Protein AF-A0A947Z9H4-F1 (afdb_monomer)

Solvent-accessible surface area (backbone atoms only — not comparable to full-atom values): 7043 Å² total; per-residue (Å²): 138,85,82,63,79,71,64,62,63,59,65,58,62,57,54,65,62,47,52,58,51,50,49,36,70,76,70,44,78,91,73,70,68,43,38,46,32,37,37,37,23,47,97,84,41,44,37,43,54,34,33,38,39,37,40,28,98,91,42,77,48,66,30,56,19,39,83,68,4,41,33,63,39,74,41,71,64,61,50,50,39,74,70,11,30,40,39,33,42,38,65,74,64,48,75,78,71,55,51,50,48,70,47,74,45,82,46,65,48,70,65,65,84,69,35,76,56,74,46,80,51,49,75,108

Foldseek 3Di:
DDDDPVVVVVVVVVVVVVVVVVCCVVPNDDQDKFKEKEFEDEPRAGFFQKKKWKDFPRDIWIFTAHNRRITMTIDSDCRCAAAWIKIKIDRPPDPPRAAWDIDIDTGGHHDDGHHYDYHHIYHD

Sequence (124 aa):
MRLLPWMKKIAIGCITAGSTLLIAACYGVYDESYRIRGTVRLNGDGVEGIQVCAESDGYTACAVTDYTGYFSMDTTNRSYYDNGFSICVEDVDGDLNGRIRNECLQIPAGEDDPLNVDFTVHEE

Mean predicted aligned error: 10.68 Å

Nearest PDB structures (foldseek):
  4v4d-assembly1_B  TM=7.808E-01  e=5.720E-05  Pelobacter acidigallici
  5irb-assembly2_B  TM=5.610E-01  e=3.473E-02  Marinomonas primoryensis
  7zv9-assembly5_J  TM=5.808E-01  e=1.467E+00  Homo sapiens
  7zv9-assembly8_P  TM=6.291E-01  e=4.308E+00  Homo sapiens
  3se4-assembly1_C  TM=4.702E-01  e=2.443E+00  Homo sapiens

pLDDT: mean 83.27, std 15.61, range [42.59, 98.12]

Secondary structure (DSSP, 8-state):
-PPPTTHHHHHHHHHHHHHHHHHHHHH------EEEEEEEEETTEE-TTEEEEEEETTEEEEEE--TTSEEEEEE--THHHHT-EEEEEEE-SGGGS--BPPEEEEEPTT--SSEE--EEE-B-

Structure (mmCIF, N/CA/C/O backbone):
data_AF-A0A947Z9H4-F1
#
_entry.id   AF-A0A947Z9H4-F1
#
loop_
_atom_site.group_PDB
_atom_site.id
_atom_site.type_symbol
_atom_site.label_atom_id
_atom_site.label_alt_id
_atom_site.label_comp_id
_atom_site.label_asym_id
_atom_site.label_entity_id
_atom_site.label_seq_id
_atom_site.pdbx_PDB_ins_code
_atom_site.Cartn_x
_atom_site.Cartn_y
_atom_site.Cartn_z
_atom_site.occupancy
_atom_site.B_iso_or_equiv
_atom_site.auth_seq_id
_atom_site.auth_comp_id
_atom_site.auth_asym_id
_atom_site.auth_atom_id
_atom_site.pdbx_PDB_model_num
ATOM 1 N N . MET A 1 1 ? 53.491 -30.364 -29.582 1.00 42.59 1 MET A N 1
ATOM 2 C CA . MET A 1 1 ? 52.184 -30.642 -30.221 1.00 42.59 1 MET A CA 1
ATOM 3 C C . MET A 1 1 ? 51.490 -29.321 -30.530 1.00 42.59 1 MET A C 1
ATOM 5 O O . MET A 1 1 ? 51.304 -28.527 -29.619 1.00 42.59 1 MET A O 1
ATOM 9 N N . ARG A 1 2 ? 51.177 -29.043 -31.803 1.00 45.22 2 ARG A N 1
ATOM 10 C CA . ARG A 1 2 ? 50.404 -27.861 -32.228 1.00 45.22 2 ARG A CA 1
ATOM 11 C C . ARG A 1 2 ? 48.926 -28.259 -32.302 1.00 45.22 2 ARG A C 1
ATOM 13 O O . ARG A 1 2 ? 48.585 -29.145 -33.075 1.00 45.22 2 ARG A O 1
ATOM 20 N N . LEU A 1 3 ? 48.079 -27.645 -31.478 1.00 51.97 3 LEU A N 1
ATOM 21 C CA . LEU A 1 3 ? 46.630 -27.885 -31.467 1.00 51.97 3 LEU A CA 1
ATOM 22 C C . LEU A 1 3 ? 45.968 -27.309 -32.730 1.00 51.97 3 LEU A C 1
ATOM 24 O O . LEU A 1 3 ? 46.280 -26.187 -33.139 1.00 51.97 3 LEU A O 1
ATOM 28 N N 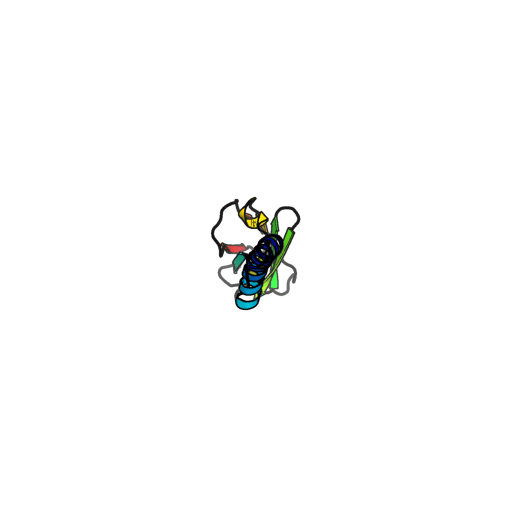. LEU A 1 4 ? 45.059 -28.084 -33.334 1.00 61.69 4 LEU A N 1
ATOM 29 C CA . LEU A 1 4 ? 44.339 -27.720 -34.556 1.00 61.69 4 LEU A CA 1
ATOM 30 C C . LEU A 1 4 ? 43.418 -26.497 -34.345 1.00 61.69 4 LEU A C 1
ATOM 32 O O . LEU A 1 4 ? 42.752 -26.390 -33.312 1.00 61.69 4 LEU A O 1
ATOM 36 N N . PRO A 1 5 ? 43.320 -25.589 -35.337 1.00 57.91 5 PRO A N 1
ATOM 37 C CA . PRO A 1 5 ? 42.651 -24.286 -35.217 1.00 57.91 5 PRO A CA 1
ATOM 38 C C . PRO A 1 5 ? 41.135 -24.357 -34.969 1.00 57.91 5 PRO A C 1
ATOM 40 O O . PRO A 1 5 ? 40.563 -23.399 -34.453 1.00 57.91 5 PRO A O 1
ATOM 43 N N . TRP A 1 6 ? 40.491 -25.489 -35.267 1.00 52.78 6 TRP A N 1
ATOM 44 C CA . TRP A 1 6 ? 39.093 -25.769 -34.912 1.00 52.78 6 TRP A CA 1
ATOM 45 C C . TRP A 1 6 ? 38.885 -25.733 -33.395 1.00 52.78 6 TRP A C 1
ATOM 47 O O . TRP A 1 6 ? 37.937 -25.113 -32.915 1.00 52.78 6 TRP A O 1
ATOM 57 N N . MET A 1 7 ? 39.769 -26.370 -32.621 1.00 52.28 7 MET A N 1
ATOM 58 C CA . MET A 1 7 ? 39.567 -26.577 -31.180 1.00 52.28 7 MET A CA 1
ATOM 59 C C . MET A 1 7 ? 39.611 -25.270 -30.373 1.00 52.28 7 MET A C 1
ATOM 61 O O . MET A 1 7 ? 39.057 -25.206 -29.280 1.00 52.28 7 MET A O 1
ATOM 65 N N . LYS A 1 8 ? 40.201 -24.199 -30.926 1.00 50.84 8 LYS A N 1
ATOM 66 C CA . LYS A 1 8 ? 40.225 -22.870 -30.292 1.00 50.84 8 LYS A CA 1
ATOM 67 C C . LYS A 1 8 ? 38.854 -22.189 -30.256 1.00 50.84 8 LYS A C 1
ATOM 69 O O . LYS A 1 8 ? 38.611 -21.387 -29.363 1.00 50.84 8 LYS A O 1
ATOM 74 N N . LYS A 1 9 ? 37.960 -22.493 -31.205 1.00 51.25 9 LYS A N 1
ATOM 75 C CA . LYS A 1 9 ? 36.656 -21.816 -31.311 1.00 51.25 9 LYS A CA 1
ATOM 76 C C . LYS A 1 9 ? 35.632 -22.323 -30.292 1.00 51.25 9 LYS A C 1
ATOM 78 O O . LYS A 1 9 ? 34.761 -21.566 -29.890 1.00 51.25 9 LYS A O 1
ATOM 83 N N . ILE A 1 10 ? 35.763 -23.571 -29.843 1.00 52.88 10 ILE A N 1
ATOM 84 C CA . ILE A 1 10 ? 34.830 -24.186 -28.884 1.00 52.88 10 ILE A CA 1
ATOM 85 C C . ILE A 1 10 ? 35.133 -23.724 -27.452 1.00 52.88 10 ILE A C 1
ATOM 87 O O . ILE A 1 10 ? 34.220 -23.432 -26.689 1.00 52.88 10 ILE A O 1
ATOM 91 N N . ALA A 1 11 ? 36.414 -23.566 -27.109 1.00 50.31 11 ALA A N 1
ATOM 92 C CA . ALA A 1 11 ? 36.833 -23.175 -25.762 1.00 50.31 11 ALA A CA 1
ATOM 93 C C . ALA A 1 11 ? 36.368 -21.764 -25.345 1.00 50.31 11 ALA A C 1
ATOM 95 O O . ALA A 1 11 ? 36.220 -21.502 -24.157 1.00 50.31 11 ALA A O 1
ATOM 96 N N . ILE A 1 12 ? 36.115 -20.863 -26.299 1.00 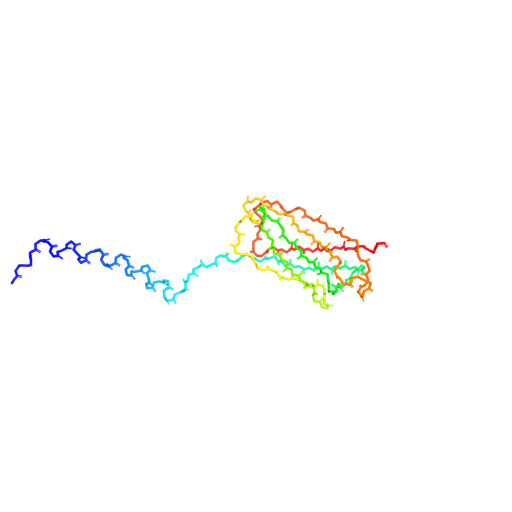53.19 12 ILE A N 1
ATOM 97 C CA . ILE A 1 12 ? 35.700 -19.479 -26.011 1.00 53.19 12 ILE A CA 1
ATOM 98 C C . ILE A 1 12 ? 34.186 -19.384 -25.745 1.00 53.19 12 ILE A C 1
ATOM 100 O O . ILE A 1 12 ? 33.767 -18.575 -24.924 1.00 53.19 12 ILE A O 1
ATOM 104 N N . GLY A 1 13 ? 33.363 -20.234 -26.372 1.00 50.31 13 GLY A N 1
ATOM 105 C CA . GLY A 1 13 ? 31.901 -20.190 -26.218 1.00 50.31 13 GLY A CA 1
ATOM 106 C C . GLY A 1 13 ? 31.387 -20.677 -24.857 1.00 50.31 13 GLY A C 1
ATOM 107 O O . GLY A 1 13 ? 30.355 -20.211 -2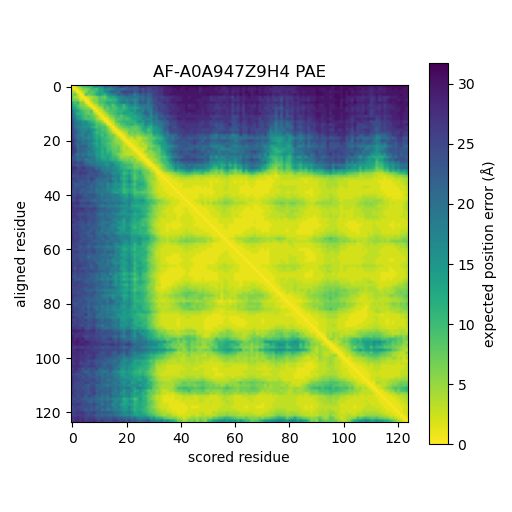4.388 1.00 50.31 13 GLY A O 1
ATOM 108 N N . CYS A 1 14 ? 32.112 -21.580 -24.191 1.00 50.41 14 CYS A N 1
ATOM 109 C CA . CYS A 1 14 ? 31.711 -22.105 -22.880 1.00 50.41 14 CYS A CA 1
ATOM 110 C C . CYS A 1 14 ? 31.999 -21.143 -21.718 1.00 50.41 14 CYS A C 1
ATOM 112 O O . CYS A 1 14 ? 31.347 -21.231 -20.680 1.00 50.41 14 CYS A O 1
ATOM 114 N N . ILE A 1 15 ? 32.956 -20.223 -21.874 1.00 55.66 15 ILE A N 1
ATOM 115 C CA . ILE A 1 15 ? 33.357 -19.318 -20.788 1.00 55.66 15 ILE A CA 1
ATOM 116 C C . ILE A 1 15 ? 32.297 -18.230 -20.578 1.00 55.66 15 ILE A C 1
ATOM 118 O O . ILE A 1 15 ? 31.958 -17.929 -19.440 1.00 55.66 15 ILE A O 1
ATOM 122 N N . THR A 1 16 ? 31.698 -17.697 -21.646 1.00 56.94 16 THR A N 1
ATOM 123 C CA . THR A 1 16 ? 30.701 -16.619 -21.533 1.00 56.94 16 THR A CA 1
ATOM 124 C C . THR A 1 16 ? 29.363 -17.084 -20.954 1.00 56.94 16 THR A C 1
ATOM 126 O O . THR A 1 16 ? 28.787 -16.367 -20.142 1.00 56.94 16 THR A O 1
ATOM 129 N N . ALA A 1 17 ? 28.890 -18.288 -21.293 1.00 56.47 17 ALA A N 1
ATOM 130 C CA . ALA A 1 17 ? 27.663 -18.847 -20.709 1.00 56.47 17 ALA A CA 1
ATOM 131 C C . ALA A 1 17 ? 27.854 -19.335 -19.258 1.00 56.47 17 ALA A C 1
ATOM 133 O O . ALA A 1 17 ? 26.921 -19.292 -18.459 1.00 56.47 17 ALA A O 1
ATOM 134 N N . GLY A 1 18 ? 29.062 -19.786 -18.896 1.00 58.03 18 GLY A N 1
ATOM 135 C CA . GLY A 1 18 ? 29.370 -20.228 -17.533 1.00 58.03 18 GLY A CA 1
ATOM 136 C C . GLY A 1 18 ? 29.442 -19.077 -16.525 1.00 58.03 18 GLY A C 1
ATOM 137 O O . GLY A 1 18 ? 29.027 -19.240 -15.380 1.00 58.03 18 GLY A O 1
ATOM 138 N N . SER A 1 19 ? 29.928 -17.902 -16.940 1.00 60.81 19 SER A N 1
ATOM 139 C CA . SER A 1 19 ? 30.083 -16.749 -16.045 1.00 60.81 19 SER A CA 1
ATOM 140 C C . SER A 1 19 ? 28.753 -16.167 -15.563 1.00 60.81 19 SER A C 1
ATOM 142 O O . SER A 1 19 ? 28.630 -15.856 -14.382 1.00 60.81 19 SER A O 1
ATOM 144 N N . THR A 1 20 ? 27.740 -16.054 -16.425 1.00 63.22 20 THR A N 1
ATOM 145 C CA . THR A 1 20 ? 26.418 -15.543 -16.013 1.00 63.22 20 THR A CA 1
ATOM 146 C C . THR A 1 20 ? 25.702 -16.518 -15.079 1.00 63.22 20 THR A C 1
ATOM 148 O O . THR A 1 20 ? 25.049 -16.098 -14.128 1.00 63.22 20 THR A O 1
ATOM 151 N N . LEU A 1 21 ? 25.879 -17.823 -15.306 1.00 60.16 21 LEU A N 1
ATOM 152 C CA . LEU A 1 21 ? 25.268 -18.879 -14.499 1.00 60.16 21 LEU A CA 1
ATOM 153 C C . LEU A 1 21 ? 25.926 -18.994 -13.115 1.00 60.16 21 LEU A C 1
ATOM 155 O O . LEU A 1 21 ? 25.230 -19.194 -12.127 1.00 60.16 21 LEU A O 1
ATOM 159 N N . LEU A 1 22 ? 27.246 -18.791 -13.021 1.00 63.88 22 LEU A N 1
ATOM 160 C CA . LEU A 1 22 ? 27.962 -18.723 -11.741 1.00 63.88 22 LEU A CA 1
ATOM 161 C C . LEU A 1 22 ? 27.554 -17.503 -10.908 1.00 63.88 22 LEU A C 1
ATOM 163 O O . LEU A 1 22 ? 27.371 -17.639 -9.703 1.00 63.88 22 LEU A O 1
ATOM 167 N N . ILE A 1 23 ? 27.365 -16.332 -11.526 1.00 66.25 23 ILE A N 1
ATOM 168 C CA . ILE A 1 23 ? 26.891 -15.142 -10.802 1.00 66.25 23 ILE A CA 1
ATOM 169 C C . ILE A 1 23 ? 25.464 -15.372 -10.285 1.00 66.25 23 ILE A C 1
ATOM 171 O O . ILE A 1 23 ? 25.219 -15.161 -9.102 1.00 66.25 23 ILE A O 1
ATOM 175 N N . ALA A 1 24 ? 24.555 -15.896 -11.114 1.00 69.44 24 ALA A N 1
ATOM 176 C CA . ALA A 1 24 ? 23.191 -16.216 -10.682 1.00 69.44 24 ALA A CA 1
ATOM 177 C C . ALA A 1 24 ? 23.147 -17.314 -9.600 1.00 69.44 24 ALA A C 1
ATOM 179 O O . ALA A 1 24 ? 22.324 -17.254 -8.693 1.00 69.44 24 ALA A O 1
ATOM 180 N N . ALA A 1 25 ? 24.044 -18.304 -9.647 1.00 67.56 25 ALA A N 1
ATOM 181 C CA . ALA A 1 25 ? 24.123 -19.352 -8.627 1.00 67.56 25 ALA A CA 1
ATOM 182 C C . ALA A 1 25 ? 24.723 -18.856 -7.299 1.00 67.56 25 ALA A C 1
ATOM 184 O O . ALA A 1 25 ? 24.330 -19.331 -6.237 1.00 67.56 25 ALA A O 1
ATOM 185 N N . CYS A 1 26 ? 25.671 -17.916 -7.346 1.00 74.75 26 CYS A N 1
ATOM 186 C CA . CYS A 1 26 ? 26.295 -17.348 -6.150 1.00 74.75 26 CYS A CA 1
ATOM 187 C C . CYS A 1 26 ? 25.455 -16.245 -5.491 1.00 74.75 26 CYS A C 1
ATOM 189 O O . CYS A 1 26 ? 25.541 -16.087 -4.276 1.00 74.75 26 CYS A O 1
ATOM 191 N N . TYR A 1 27 ? 24.679 -15.487 -6.270 1.00 73.38 27 TYR A N 1
ATOM 192 C CA . TYR A 1 27 ? 23.987 -14.280 -5.797 1.00 73.38 27 TYR A CA 1
ATOM 193 C C . TYR A 1 27 ? 22.462 -14.315 -5.967 1.00 73.38 27 TYR A C 1
ATOM 195 O O . TYR A 1 27 ? 21.784 -13.419 -5.475 1.00 73.38 27 TYR A O 1
ATOM 203 N N . GLY A 1 28 ? 21.916 -15.350 -6.607 1.00 69.12 28 GLY A N 1
ATOM 204 C CA . GLY A 1 28 ? 20.498 -15.431 -6.950 1.00 69.12 28 GLY A CA 1
ATOM 205 C C . GLY A 1 28 ? 20.148 -14.647 -8.217 1.00 69.12 28 GLY A C 1
ATOM 206 O O . GLY A 1 28 ? 20.965 -13.916 -8.782 1.00 69.12 28 GLY A O 1
ATOM 207 N N . VAL A 1 29 ? 18.913 -14.826 -8.685 1.00 68.88 29 VAL A N 1
ATOM 208 C CA . VAL A 1 29 ? 18.313 -13.927 -9.677 1.00 68.88 29 VAL A CA 1
ATOM 209 C C . VAL A 1 29 ? 17.958 -12.637 -8.941 1.00 68.88 29 VAL A C 1
ATOM 211 O O . VAL A 1 29 ? 17.324 -12.697 -7.890 1.00 68.88 29 VAL A O 1
ATOM 214 N N . TYR A 1 30 ? 18.401 -11.491 -9.458 1.00 62.19 30 TYR A N 1
ATOM 215 C CA . TYR A 1 30 ? 17.971 -10.195 -8.943 1.00 62.19 30 TYR A CA 1
ATOM 216 C C . TYR A 1 30 ? 16.490 -10.027 -9.289 1.00 62.19 30 TYR A C 1
ATOM 218 O O . TYR A 1 30 ? 16.159 -9.866 -10.463 1.00 62.19 30 TYR A O 1
ATOM 226 N N . ASP A 1 31 ? 15.624 -10.140 -8.286 1.00 65.44 31 ASP A N 1
ATOM 227 C CA 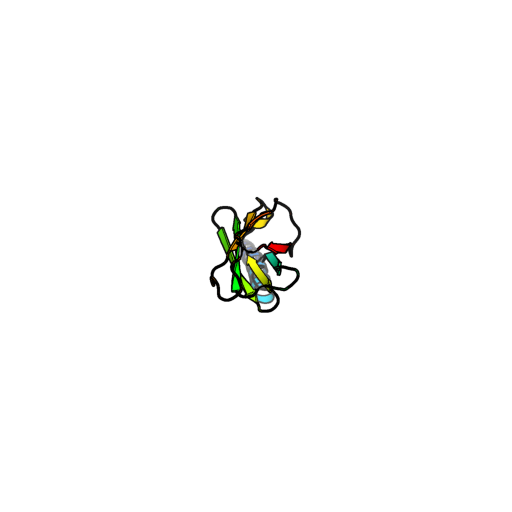. ASP A 1 31 ? 14.208 -9.811 -8.408 1.00 65.44 31 ASP A CA 1
ATOM 228 C C . ASP A 1 31 ? 14.024 -8.417 -7.805 1.00 65.44 31 ASP A C 1
ATOM 230 O O . ASP A 1 31 ? 14.305 -8.197 -6.623 1.00 65.44 31 ASP A O 1
ATOM 234 N N . GLU A 1 32 ? 13.674 -7.446 -8.643 1.00 72.19 32 GLU A N 1
ATOM 235 C CA . GLU A 1 32 ? 13.442 -6.070 -8.211 1.00 72.19 32 GLU A CA 1
ATOM 236 C C . GLU A 1 32 ? 12.059 -6.034 -7.550 1.00 72.19 32 GLU A C 1
ATOM 238 O O . GLU A 1 32 ? 11.029 -5.991 -8.217 1.00 72.19 32 GLU A O 1
ATOM 243 N N . SER A 1 33 ? 12.036 -6.159 -6.223 1.00 82.50 33 SER A N 1
ATOM 244 C CA . SER A 1 33 ? 10.814 -6.036 -5.430 1.00 82.50 33 SER A CA 1
ATOM 245 C C . SER A 1 33 ? 10.651 -4.600 -4.960 1.00 82.50 33 SER A C 1
ATOM 247 O O . SER A 1 33 ? 11.529 -4.084 -4.267 1.00 82.50 33 SER A O 1
ATOM 249 N N . TYR A 1 34 ? 9.508 -4.012 -5.258 1.00 85.75 34 TYR A N 1
ATOM 250 C CA . TYR A 1 34 ? 9.116 -2.700 -4.791 1.00 85.75 34 TYR A CA 1
ATOM 251 C C . TYR A 1 34 ? 8.196 -2.804 -3.587 1.00 85.75 34 TYR A C 1
ATOM 253 O O . TYR A 1 34 ? 7.325 -3.678 -3.545 1.00 85.75 34 TYR A O 1
ATOM 261 N N . ARG A 1 35 ? 8.353 -1.894 -2.627 1.00 92.06 35 ARG A N 1
ATOM 262 C CA . ARG A 1 35 ? 7.596 -1.931 -1.378 1.00 92.06 35 ARG A CA 1
ATOM 263 C C . ARG A 1 35 ? 6.721 -0.701 -1.219 1.00 92.06 35 ARG A C 1
ATOM 265 O O . ARG A 1 35 ? 7.212 0.423 -1.164 1.00 92.06 35 ARG A O 1
ATOM 272 N N . ILE A 1 36 ? 5.429 -0.947 -1.027 1.00 94.69 36 ILE A N 1
ATOM 273 C CA . ILE A 1 36 ? 4.445 0.065 -0.644 1.00 94.69 36 ILE A CA 1
ATOM 274 C C . ILE A 1 36 ? 4.032 -0.218 0.796 1.00 94.69 36 ILE A C 1
ATOM 276 O O . ILE A 1 36 ? 3.657 -1.342 1.138 1.00 94.69 36 ILE A O 1
ATOM 280 N N . ARG A 1 37 ? 4.106 0.789 1.660 1.00 97.00 37 ARG A N 1
ATOM 281 C CA . ARG A 1 37 ? 3.730 0.660 3.072 1.00 97.00 37 ARG A CA 1
ATOM 282 C C . ARG A 1 37 ? 3.129 1.944 3.610 1.00 97.00 37 ARG A C 1
ATOM 284 O O . ARG A 1 37 ? 3.271 2.999 3.003 1.00 97.00 37 ARG A O 1
ATOM 291 N N . GLY A 1 38 ? 2.538 1.868 4.789 1.00 97.38 38 GLY A N 1
ATOM 292 C CA . GLY A 1 38 ? 2.081 3.048 5.505 1.00 97.38 38 GLY A CA 1
ATOM 293 C C . GLY A 1 38 ? 1.072 2.698 6.573 1.00 97.38 38 GLY A C 1
ATOM 294 O O . GLY A 1 38 ? 1.069 1.578 7.088 1.00 97.38 38 GLY A O 1
ATOM 295 N N . THR A 1 39 ? 0.249 3.674 6.936 1.00 97.62 39 THR A N 1
ATOM 296 C CA . THR A 1 39 ? -0.725 3.536 8.017 1.00 97.62 39 THR A CA 1
ATOM 297 C C . THR A 1 39 ? -2.104 4.042 7.623 1.00 97.62 39 THR A C 1
ATOM 299 O O . THR A 1 39 ? -2.227 5.052 6.935 1.00 97.62 39 THR A O 1
ATOM 302 N N . VAL A 1 40 ? -3.146 3.363 8.096 1.00 96.50 40 VAL A N 1
ATOM 303 C CA . VAL A 1 40 ? -4.539 3.818 8.019 1.00 96.50 40 VAL A CA 1
ATOM 304 C C . VAL A 1 40 ? -4.972 4.271 9.405 1.00 96.50 40 VAL A C 1
ATOM 306 O O . VAL A 1 40 ? -4.864 3.509 10.369 1.00 96.50 40 VAL A O 1
ATOM 309 N N . ARG A 1 41 ? -5.438 5.519 9.514 1.00 95.25 41 ARG A N 1
ATOM 310 C CA . ARG A 1 41 ? -5.876 6.105 10.784 1.00 95.25 41 ARG A CA 1
ATOM 311 C C . ARG A 1 41 ? -7.300 6.630 10.733 1.00 95.25 41 ARG A C 1
ATOM 313 O O . ARG A 1 41 ? -7.654 7.337 9.795 1.00 95.25 41 ARG A O 1
ATOM 320 N N . LEU A 1 42 ? -8.054 6.392 11.800 1.00 92.38 42 LEU A N 1
ATOM 321 C CA . LEU A 1 42 ? -9.343 7.013 12.083 1.00 92.38 42 LEU A CA 1
ATOM 322 C C . LEU A 1 42 ? -9.209 7.831 13.368 1.00 92.38 42 LEU A C 1
ATOM 324 O O . LEU A 1 42 ? -8.776 7.317 14.393 1.00 92.38 42 LEU A O 1
ATOM 328 N N . ASN A 1 43 ? -9.538 9.124 13.321 1.00 91.31 43 ASN A N 1
ATOM 329 C CA . ASN A 1 43 ? -9.438 10.032 14.477 1.00 91.31 43 ASN A CA 1
ATOM 330 C C . ASN A 1 43 ? -8.051 10.070 15.166 1.00 91.31 43 ASN A C 1
ATOM 332 O O . ASN A 1 43 ? -7.933 10.491 16.313 1.00 91.31 43 ASN A O 1
ATOM 336 N N . GLY A 1 44 ? -6.989 9.686 14.44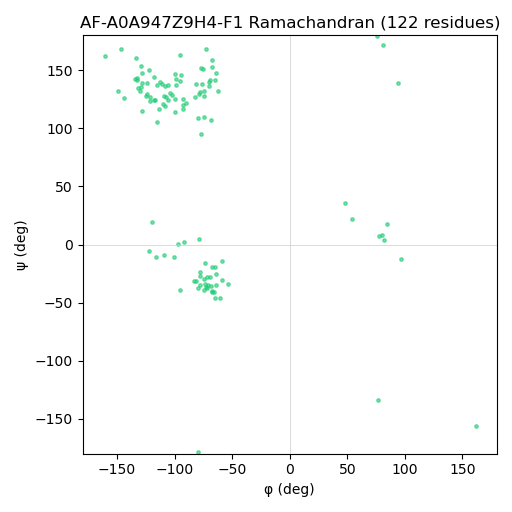8 1.00 91.56 44 GLY A N 1
ATOM 337 C CA . GLY A 1 44 ? -5.614 9.628 14.957 1.00 91.56 44 GLY A CA 1
ATOM 338 C C . GLY A 1 44 ? -5.168 8.246 15.445 1.00 91.56 44 GLY A C 1
ATOM 339 O O . GLY A 1 44 ? -3.962 8.038 15.590 1.00 91.56 44 GLY A O 1
ATOM 340 N N . ASP A 1 45 ? -6.093 7.302 15.608 1.00 93.00 45 ASP A N 1
ATOM 341 C CA . ASP A 1 45 ? -5.816 5.923 16.008 1.00 93.00 45 ASP A CA 1
ATOM 342 C C . ASP A 1 45 ? -5.678 5.010 14.784 1.00 93.00 45 ASP A C 1
ATOM 344 O O . ASP A 1 45 ? -6.318 5.229 13.757 1.00 93.00 45 ASP A O 1
ATOM 348 N N . GLY A 1 46 ? -4.808 4.002 14.871 1.00 93.69 46 GLY A N 1
ATOM 349 C CA . GLY A 1 46 ? -4.644 3.002 13.815 1.00 93.69 46 GLY A CA 1
ATOM 350 C C . GLY A 1 46 ? -5.850 2.071 13.723 1.00 93.69 46 GLY A C 1
ATOM 351 O O . GLY A 1 46 ? -6.385 1.670 14.754 1.00 93.69 46 GLY A O 1
ATOM 352 N N . VAL A 1 47 ? -6.259 1.723 12.502 1.00 93.31 47 VAL A N 1
ATOM 353 C CA . VAL A 1 47 ? -7.433 0.867 12.261 1.00 93.31 47 VAL A CA 1
ATOM 354 C C . VAL A 1 47 ? -6.991 -0.511 11.781 1.00 93.31 47 VAL A C 1
ATOM 356 O O . VAL A 1 47 ? -6.348 -0.618 10.739 1.00 93.31 47 VAL A O 1
ATOM 359 N N . GLU A 1 48 ? -7.325 -1.556 12.534 1.00 94.38 48 GLU A N 1
ATOM 360 C CA . GLU A 1 48 ? -7.076 -2.956 12.165 1.00 94.38 48 GLU A CA 1
ATOM 361 C C . GLU A 1 48 ? -8.087 -3.446 11.124 1.00 94.38 48 GLU A C 1
ATOM 363 O O . GLU A 1 48 ? -9.220 -2.978 11.105 1.00 94.38 48 GLU A O 1
ATOM 368 N N . GLY A 1 49 ? -7.691 -4.408 10.286 1.00 94.19 49 GLY A N 1
ATOM 369 C CA . GLY A 1 49 ? -8.632 -5.148 9.436 1.00 94.19 49 GLY A CA 1
ATOM 370 C C . GLY A 1 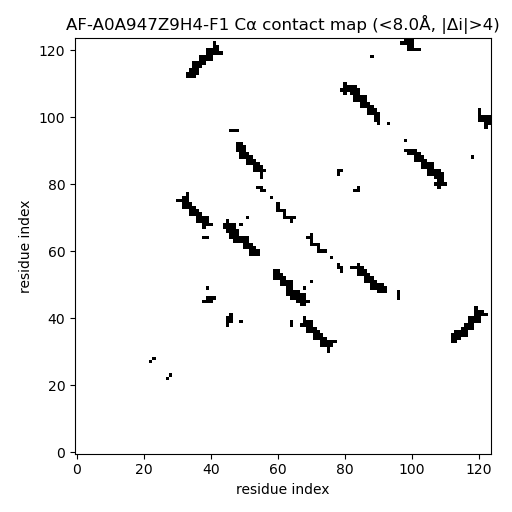49 ? -9.040 -4.448 8.137 1.00 94.19 49 GLY A C 1
ATOM 371 O O . GLY A 1 49 ? -9.794 -5.012 7.345 1.00 94.19 49 GLY A O 1
ATOM 372 N N . ILE A 1 50 ? -8.465 -3.281 7.846 1.00 95.25 50 ILE A N 1
ATOM 373 C CA . ILE A 1 50 ? -8.712 -2.541 6.608 1.00 95.25 50 ILE A CA 1
ATOM 374 C C . ILE A 1 50 ? -7.905 -3.147 5.466 1.00 95.25 50 ILE A C 1
ATOM 376 O O . ILE A 1 50 ? -6.687 -3.323 5.575 1.00 95.25 50 ILE A O 1
ATOM 380 N N . GLN A 1 51 ? -8.568 -3.437 4.346 1.00 96.56 51 GLN A N 1
ATOM 381 C CA . GLN A 1 51 ? -7.896 -3.882 3.134 1.00 96.56 51 GLN A CA 1
ATOM 382 C C . GLN A 1 51 ? -7.358 -2.675 2.372 1.00 96.56 51 GLN A C 1
ATOM 384 O O . GLN A 1 51 ? -8.088 -1.745 2.048 1.00 96.56 51 GLN A O 1
ATOM 389 N N . VAL A 1 52 ? -6.069 -2.712 2.055 1.00 97.44 52 VAL A N 1
ATOM 390 C CA . VAL A 1 52 ? -5.399 -1.720 1.221 1.00 97.44 52 VAL A CA 1
ATOM 391 C C . VAL A 1 52 ? -4.970 -2.405 -0.062 1.00 97.44 52 VAL A C 1
ATOM 393 O O . VAL A 1 52 ? -4.140 -3.312 -0.012 1.00 97.44 52 VAL A O 1
ATOM 396 N N . CYS A 1 53 ? -5.514 -1.986 -1.200 1.00 97.06 53 CYS A N 1
ATOM 397 C CA . CYS A 1 53 ? -5.210 -2.563 -2.507 1.00 97.06 53 CYS A CA 1
ATOM 398 C C . CYS A 1 53 ? -4.648 -1.505 -3.454 1.00 97.06 53 CYS A C 1
ATOM 400 O O . CYS A 1 53 ? -5.257 -0.458 -3.664 1.00 97.06 53 CYS A O 1
ATOM 402 N N . ALA A 1 54 ? -3.493 -1.797 -4.043 1.00 96.31 54 ALA A N 1
ATOM 403 C CA . ALA A 1 54 ? -2.865 -1.005 -5.084 1.00 96.31 54 ALA A CA 1
ATOM 404 C C . ALA A 1 54 ? -3.085 -1.667 -6.453 1.00 96.31 54 ALA A C 1
ATOM 406 O O . ALA A 1 54 ? -2.770 -2.847 -6.630 1.00 96.31 54 ALA A O 1
ATOM 407 N N . GLU A 1 55 ? -3.567 -0.907 -7.433 1.00 95.88 55 GLU A N 1
ATOM 408 C CA . GLU A 1 55 ? -3.884 -1.372 -8.785 1.00 95.88 55 GLU A CA 1
ATOM 409 C C . GLU A 1 55 ? -3.154 -0.553 -9.859 1.00 95.88 55 GLU A C 1
ATOM 411 O O . GLU A 1 55 ? -3.233 0.677 -9.889 1.00 95.88 55 GLU A O 1
ATOM 416 N N . SER A 1 56 ? -2.455 -1.247 -10.760 1.00 94.69 56 SER A N 1
ATOM 417 C CA . SER A 1 56 ? -1.763 -0.664 -11.916 1.00 94.69 56 SER A CA 1
ATOM 418 C C . SER A 1 56 ? -1.853 -1.620 -13.101 1.00 94.69 56 SER A C 1
ATOM 420 O O . SER A 1 56 ? -1.505 -2.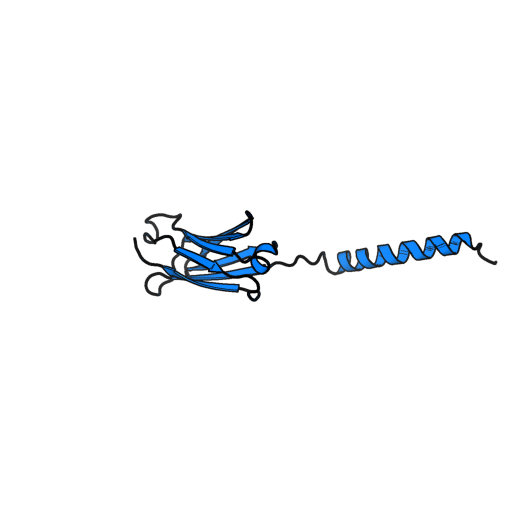787 -12.960 1.00 94.69 56 SER A O 1
ATOM 422 N N . ASP A 1 57 ? -2.330 -1.159 -14.260 1.00 91.19 57 ASP A N 1
ATOM 423 C CA . ASP A 1 57 ? -2.409 -1.938 -15.511 1.00 91.19 57 ASP A CA 1
ATOM 424 C C . ASP A 1 57 ? -3.017 -3.355 -15.383 1.00 91.19 57 ASP A C 1
ATOM 426 O O . ASP A 1 57 ? -2.591 -4.295 -16.057 1.00 91.19 57 ASP A O 1
ATOM 430 N N . GLY A 1 58 ? -4.017 -3.530 -14.513 1.00 88.94 58 GLY A N 1
ATOM 431 C CA . GLY A 1 58 ? -4.665 -4.826 -14.265 1.00 88.94 58 GLY A CA 1
ATOM 432 C C . GLY A 1 58 ? -3.893 -5.766 -13.331 1.00 88.94 58 GLY A C 1
ATOM 433 O O . GLY A 1 58 ? -4.279 -6.925 -13.173 1.00 88.94 58 GLY A O 1
ATOM 434 N N . TYR A 1 59 ? -2.819 -5.285 -12.708 1.00 91.94 59 TYR A N 1
ATOM 435 C CA . TYR A 1 59 ? -2.157 -5.939 -11.587 1.00 91.94 59 TYR A CA 1
ATOM 436 C C . TYR A 1 59 ? -2.679 -5.370 -10.277 1.00 91.94 59 TYR A C 1
ATOM 438 O O . TYR A 1 59 ? -2.868 -4.162 -10.155 1.00 91.94 59 TYR A O 1
ATOM 446 N N . THR A 1 60 ? -2.864 -6.247 -9.294 1.00 94.38 60 THR A N 1
ATOM 447 C CA . THR A 1 60 ? -3.357 -5.882 -7.968 1.00 94.38 60 THR A CA 1
ATOM 448 C C . THR A 1 60 ? -2.443 -6.469 -6.902 1.00 94.38 60 THR A C 1
ATOM 450 O O . THR A 1 60 ? -2.125 -7.659 -6.933 1.00 94.38 60 THR A O 1
ATOM 453 N N . ALA A 1 61 ? -2.058 -5.640 -5.938 1.00 94.56 61 ALA A N 1
ATOM 454 C CA . ALA A 1 61 ? -1.369 -6.043 -4.722 1.00 94.56 61 ALA A CA 1
ATOM 455 C C . ALA A 1 61 ? -2.190 -5.543 -3.535 1.00 94.56 61 ALA A C 1
ATOM 457 O O . ALA A 1 61 ? -2.556 -4.372 -3.506 1.00 94.56 61 ALA A O 1
ATOM 458 N N . CYS A 1 62 ? -2.494 -6.416 -2.577 1.00 96.19 62 CYS A N 1
ATOM 459 C CA . CYS A 1 62 ? -3.296 -6.056 -1.413 1.00 96.19 62 CYS A CA 1
ATOM 460 C C . CYS A 1 62 ? -2.603 -6.462 -0.113 1.00 96.19 62 CYS A C 1
ATOM 462 O O . CYS A 1 62 ? -1.929 -7.492 -0.052 1.00 96.19 62 CYS A O 1
ATOM 464 N N . ALA A 1 63 ? -2.829 -5.681 0.935 1.00 97.38 63 ALA A N 1
ATOM 465 C CA . ALA A 1 63 ? -2.479 -5.999 2.313 1.00 97.38 63 ALA A CA 1
ATOM 466 C C . ALA A 1 63 ? -3.664 -5.681 3.231 1.00 97.38 63 ALA A C 1
ATOM 468 O O . ALA A 1 63 ? -4.557 -4.927 2.856 1.00 97.38 63 ALA A O 1
ATOM 469 N N . VAL A 1 64 ? -3.667 -6.261 4.427 1.00 96.31 64 VAL A N 1
ATOM 470 C CA . VAL A 1 64 ? -4.618 -5.916 5.491 1.00 96.31 64 VAL A CA 1
ATOM 471 C C . VAL A 1 64 ? -3.840 -5.246 6.613 1.00 96.31 64 VAL A C 1
ATOM 473 O O . VAL A 1 64 ? -2.713 -5.659 6.900 1.00 96.31 64 VAL A O 1
ATOM 476 N N . THR A 1 65 ? -4.409 -4.203 7.208 1.00 97.06 65 THR A N 1
ATOM 477 C CA . THR A 1 65 ? -3.774 -3.484 8.310 1.00 97.06 65 THR A CA 1
ATOM 478 C C . THR A 1 65 ? -3.714 -4.322 9.585 1.00 97.06 65 THR A C 1
ATOM 480 O O . THR A 1 65 ? -4.646 -5.056 9.917 1.00 97.06 65 THR A O 1
ATOM 483 N N . ASP A 1 66 ? -2.605 -4.204 10.315 1.00 96.44 66 ASP A N 1
ATOM 484 C CA . ASP A 1 66 ? -2.467 -4.775 11.656 1.00 96.44 66 ASP A CA 1
ATOM 485 C C . ASP A 1 66 ? -3.141 -3.905 12.736 1.00 96.44 66 ASP A C 1
ATOM 487 O O . ASP A 1 66 ? -3.701 -2.847 12.451 1.00 96.44 66 ASP A O 1
ATOM 491 N N . TYR A 1 67 ? -3.047 -4.326 14.002 1.00 94.88 67 TYR A N 1
ATOM 492 C CA . TYR A 1 67 ? -3.619 -3.618 15.156 1.00 94.88 67 TYR A CA 1
ATOM 493 C C . TYR A 1 67 ? -3.115 -2.173 15.354 1.00 94.88 67 TYR A C 1
ATOM 495 O O . TYR A 1 67 ? -3.673 -1.426 16.155 1.00 94.88 67 TYR A O 1
ATOM 503 N N . THR A 1 68 ? -2.033 -1.771 14.679 1.00 96.56 68 THR A N 1
ATOM 504 C CA . THR A 1 68 ? -1.516 -0.392 14.686 1.00 96.56 68 THR A CA 1
ATOM 505 C C . THR A 1 68 ? -1.984 0.427 13.483 1.00 96.56 68 THR A C 1
ATOM 507 O O . THR A 1 68 ? -1.605 1.593 13.347 1.00 96.56 68 THR A O 1
ATOM 510 N N . GLY A 1 69 ? -2.791 -0.167 12.603 1.00 96.31 69 GLY A N 1
ATOM 511 C CA . GLY A 1 69 ? -3.174 0.396 11.316 1.00 96.31 69 GLY A CA 1
ATOM 512 C C . GLY A 1 69 ? -2.089 0.280 10.248 1.00 96.31 69 GLY A C 1
ATOM 513 O O . GLY A 1 69 ? -2.235 0.876 9.183 1.00 96.31 69 GLY A O 1
ATOM 514 N N . TYR A 1 70 ? -0.987 -0.430 10.509 1.00 98.12 70 TYR A N 1
ATOM 515 C CA . TYR A 1 70 ? 0.128 -0.535 9.573 1.00 98.12 70 TYR A CA 1
ATOM 516 C C . TYR A 1 70 ? -0.146 -1.581 8.494 1.00 98.12 70 TYR A C 1
ATOM 518 O O . TYR A 1 70 ? -0.612 -2.681 8.785 1.00 98.12 70 TYR A O 1
ATOM 526 N N . PHE A 1 71 ? 0.205 -1.256 7.251 1.00 97.88 71 PHE A N 1
ATOM 527 C CA . PHE A 1 71 ? 0.200 -2.192 6.131 1.00 97.88 71 PHE A CA 1
ATOM 528 C C . PHE A 1 71 ? 1.536 -2.159 5.383 1.00 97.88 71 PHE A C 1
ATOM 530 O O . PHE A 1 71 ? 2.242 -1.149 5.345 1.00 97.88 71 PHE A O 1
ATOM 537 N N . SER A 1 72 ? 1.871 -3.278 4.744 1.00 97.25 72 SER A N 1
ATOM 538 C CA . SER A 1 72 ? 3.013 -3.397 3.841 1.00 97.25 72 SER A CA 1
ATOM 539 C C . SER A 1 72 ? 2.691 -4.422 2.768 1.00 97.25 72 SER A C 1
ATOM 541 O O . SER A 1 72 ? 2.255 -5.527 3.081 1.00 97.25 72 SER A O 1
ATOM 543 N N . MET A 1 73 ? 2.952 -4.073 1.516 1.00 95.31 73 MET A N 1
ATOM 544 C CA . MET A 1 73 ? 2.831 -4.965 0.371 1.00 95.31 73 MET A CA 1
ATOM 545 C C . MET A 1 73 ? 4.083 -4.854 -0.495 1.00 95.31 73 MET A C 1
ATOM 547 O O . MET A 1 73 ? 4.637 -3.768 -0.670 1.00 95.31 73 MET A O 1
ATOM 551 N N . ASP A 1 74 ? 4.517 -5.993 -1.022 1.00 92.06 74 ASP A N 1
ATOM 552 C CA . ASP A 1 74 ? 5.619 -6.077 -1.971 1.00 92.06 74 ASP A CA 1
ATOM 553 C C . ASP A 1 74 ? 5.052 -6.423 -3.353 1.00 92.06 74 ASP A C 1
ATOM 555 O O . ASP A 1 74 ? 4.197 -7.302 -3.483 1.00 92.06 74 ASP A O 1
ATOM 559 N N . THR A 1 75 ? 5.535 -5.746 -4.391 1.00 88.94 75 THR A N 1
ATOM 560 C CA . THR A 1 75 ? 5.207 -6.031 -5.791 1.00 88.94 75 THR A CA 1
ATOM 561 C C . THR A 1 75 ? 6.489 -6.155 -6.597 1.00 88.94 75 THR A C 1
ATOM 563 O O . THR A 1 75 ? 7.405 -5.356 -6.452 1.00 88.94 75 THR A O 1
ATOM 566 N N . THR A 1 76 ? 6.578 -7.157 -7.463 1.00 88.12 76 THR A N 1
ATOM 567 C CA . THR A 1 76 ? 7.678 -7.278 -8.438 1.00 88.12 76 THR A CA 1
ATOM 568 C C . THR A 1 76 ? 7.329 -6.615 -9.768 1.00 88.12 76 THR A C 1
ATOM 570 O O . THR A 1 76 ? 8.095 -6.667 -10.730 1.00 88.12 76 THR A O 1
ATOM 573 N N . ASN A 1 77 ? 6.145 -6.004 -9.858 1.00 86.88 77 ASN A N 1
ATOM 574 C CA . ASN A 1 77 ? 5.679 -5.403 -11.088 1.00 86.88 77 ASN A CA 1
ATOM 575 C C . ASN A 1 77 ? 6.107 -3.939 -11.189 1.00 86.88 77 ASN A C 1
ATOM 577 O O . ASN A 1 77 ? 5.727 -3.101 -10.373 1.00 86.88 77 ASN A O 1
ATOM 581 N N . ARG A 1 78 ? 6.845 -3.626 -12.251 1.00 84.81 78 ARG A N 1
ATOM 582 C CA . ARG A 1 78 ? 7.358 -2.285 -12.509 1.00 84.81 78 ARG A CA 1
ATOM 583 C C . ARG A 1 78 ? 6.306 -1.275 -12.987 1.00 84.81 78 ARG A C 1
ATOM 585 O O . ARG A 1 78 ? 6.544 -0.077 -12.862 1.00 84.81 78 ARG A O 1
ATOM 592 N N . SER A 1 79 ? 5.126 -1.715 -13.437 1.00 86.81 79 SER A N 1
ATOM 593 C CA . SER A 1 79 ? 4.018 -0.823 -13.832 1.00 86.81 79 SER A CA 1
ATOM 594 C C . SER A 1 79 ? 3.644 0.185 -12.737 1.00 86.81 79 SER A C 1
ATOM 596 O O . SER A 1 79 ? 3.355 1.338 -13.050 1.00 86.81 79 SER A O 1
ATOM 598 N N . TYR A 1 80 ? 3.752 -0.202 -11.458 1.00 85.62 80 TYR A N 1
ATOM 599 C CA . TYR A 1 80 ? 3.505 0.692 -10.321 1.00 85.62 80 TYR A CA 1
ATOM 600 C C . TYR A 1 80 ? 4.425 1.928 -10.319 1.00 85.62 80 TYR A C 1
ATOM 602 O O . TYR A 1 80 ? 4.005 2.999 -9.897 1.00 85.62 80 TYR A O 1
ATOM 610 N N . TYR A 1 81 ? 5.649 1.817 -10.841 1.00 85.31 81 TYR A N 1
ATOM 611 C CA . TYR A 1 81 ? 6.599 2.932 -10.930 1.00 85.31 81 TYR A CA 1
ATOM 612 C C . TYR A 1 81 ? 6.540 3.625 -12.282 1.00 85.31 81 TYR A C 1
ATOM 614 O O . TYR A 1 81 ? 6.631 4.848 -12.347 1.00 85.31 81 TYR A O 1
ATOM 622 N N . ASP A 1 82 ? 6.385 2.861 -13.359 1.00 89.06 82 ASP A N 1
ATOM 623 C CA . ASP A 1 82 ? 6.489 3.399 -14.713 1.00 89.06 82 ASP A CA 1
ATOM 624 C C . ASP A 1 82 ? 5.222 4.161 -15.137 1.00 89.06 82 ASP A C 1
ATOM 626 O O . ASP A 1 82 ? 5.320 5.171 -15.836 1.00 89.06 82 ASP A O 1
ATOM 630 N N . ASN A 1 83 ? 4.043 3.714 -14.693 1.00 90.94 83 ASN A N 1
ATOM 631 C CA . ASN A 1 83 ? 2.749 4.248 -15.137 1.00 90.94 83 ASN A CA 1
ATOM 632 C C . ASN A 1 83 ? 1.950 4.926 -14.014 1.00 90.94 83 ASN A C 1
ATOM 634 O O . ASN A 1 83 ? 0.965 5.617 -14.285 1.00 90.94 83 ASN A O 1
ATOM 638 N N . GLY A 1 84 ? 2.389 4.767 -12.764 1.00 92.06 84 GLY A N 1
ATOM 639 C CA . GLY A 1 84 ? 1.601 5.125 -11.593 1.00 92.06 84 GLY A CA 1
ATOM 640 C C . GLY A 1 84 ? 0.495 4.103 -11.324 1.00 92.06 84 GLY A C 1
ATOM 641 O O . GLY A 1 84 ? 0.339 3.096 -12.023 1.00 92.06 84 GLY A O 1
ATOM 642 N N . PHE A 1 85 ? -0.266 4.335 -10.261 1.00 95.25 85 PHE A N 1
ATOM 643 C CA . PHE A 1 85 ? -1.260 3.382 -9.774 1.00 95.25 85 PHE A CA 1
ATOM 644 C C . PHE A 1 85 ? -2.295 4.052 -8.876 1.00 95.25 85 PHE A C 1
ATOM 646 O O . PHE A 1 85 ? -2.071 5.147 -8.362 1.00 95.25 85 PHE A O 1
ATOM 653 N N . SER A 1 86 ? -3.435 3.397 -8.678 1.00 96.44 86 SER A N 1
ATOM 654 C CA . SER A 1 86 ? -4.403 3.781 -7.649 1.00 96.44 86 SER A CA 1
ATOM 655 C C . SER A 1 86 ? -4.228 2.896 -6.425 1.00 96.44 86 SER A C 1
ATOM 657 O O . SER A 1 86 ? -4.079 1.687 -6.568 1.00 96.44 86 SER A O 1
ATOM 659 N N . ILE A 1 87 ? -4.276 3.470 -5.230 1.00 97.12 87 ILE A N 1
ATOM 660 C CA . ILE A 1 87 ? -4.293 2.726 -3.972 1.00 97.12 87 ILE A CA 1
ATOM 661 C C . ILE A 1 87 ? -5.548 3.085 -3.191 1.00 97.12 87 ILE A C 1
ATOM 663 O O . ILE A 1 87 ? -5.800 4.259 -2.929 1.00 97.12 87 ILE A O 1
ATOM 667 N N . CYS A 1 88 ? -6.344 2.077 -2.859 1.00 96.88 88 CYS A N 1
ATOM 668 C CA . CYS A 1 88 ? -7.620 2.229 -2.176 1.00 96.88 88 CYS A CA 1
ATOM 669 C C . CYS A 1 88 ? -7.592 1.538 -0.819 1.00 96.88 88 CYS A C 1
ATOM 671 O O . CYS A 1 88 ? -6.986 0.475 -0.677 1.00 96.88 88 CYS A O 1
ATOM 673 N N . VAL A 1 89 ? -8.268 2.144 0.151 1.00 96.19 89 VAL A N 1
ATOM 674 C CA . VAL A 1 89 ? -8.609 1.539 1.437 1.00 96.19 89 VAL A CA 1
ATOM 675 C C . VAL A 1 89 ? -10.081 1.153 1.419 1.00 96.19 89 VAL A C 1
ATOM 677 O O . VAL A 1 89 ? -10.936 1.959 1.043 1.00 96.19 89 VAL A O 1
ATOM 680 N N . GLU A 1 90 ? -10.363 -0.085 1.799 1.00 93.88 90 GLU A N 1
ATOM 681 C CA . GLU A 1 90 ? -11.703 -0.656 1.827 1.00 93.88 90 GLU A CA 1
ATOM 682 C C . GLU A 1 90 ? -11.950 -1.356 3.158 1.00 93.88 90 GLU A C 1
ATOM 684 O O . GLU A 1 90 ? -11.119 -2.128 3.651 1.00 93.88 90 GLU A O 1
ATOM 689 N N . ASP A 1 91 ? -13.124 -1.093 3.720 1.00 91.06 91 ASP A N 1
ATOM 690 C CA . ASP A 1 91 ? -13.630 -1.841 4.858 1.00 91.06 91 ASP A CA 1
ATOM 691 C C . ASP A 1 91 ? -14.099 -3.230 4.400 1.00 91.06 91 ASP A C 1
ATOM 693 O O . ASP A 1 91 ? -15.096 -3.370 3.683 1.00 91.06 91 ASP A O 1
ATOM 697 N N . VAL A 1 92 ? -13.354 -4.264 4.792 1.00 88.94 92 VAL A N 1
ATOM 698 C CA . VAL A 1 92 ? -13.670 -5.667 4.478 1.00 88.94 92 VAL A CA 1
ATOM 699 C C . VAL A 1 92 ? -14.137 -6.459 5.696 1.00 88.94 92 VAL A C 1
ATOM 701 O O . VAL A 1 92 ? -14.593 -7.594 5.535 1.00 88.94 92 VAL A O 1
ATOM 704 N N . ASP A 1 93 ? -14.029 -5.890 6.898 1.00 82.69 93 ASP A N 1
ATOM 705 C CA . ASP A 1 93 ? -14.448 -6.537 8.143 1.00 82.69 93 ASP A CA 1
ATOM 706 C C . ASP A 1 93 ? -15.817 -6.044 8.650 1.00 82.69 93 ASP A C 1
ATOM 708 O O . ASP A 1 93 ? -16.450 -6.711 9.477 1.00 82.69 93 ASP A O 1
ATOM 712 N N . GLY A 1 94 ? -16.336 -4.967 8.058 1.00 81.44 94 GLY A N 1
ATOM 713 C CA . GLY A 1 94 ? -17.640 -4.396 8.345 1.00 81.44 94 GLY A CA 1
ATOM 714 C C . GLY A 1 94 ? -17.624 -3.606 9.650 1.00 81.44 94 GLY A C 1
ATOM 715 O O . GLY A 1 94 ? -16.738 -2.818 9.929 1.00 81.44 94 GLY A O 1
ATOM 716 N N . ASP A 1 95 ? -18.624 -3.813 10.505 1.00 82.56 95 ASP A N 1
ATOM 717 C CA . ASP A 1 95 ? -18.738 -3.012 11.732 1.00 82.56 95 ASP A CA 1
ATOM 718 C C . ASP A 1 95 ? -17.776 -3.468 12.855 1.00 82.56 95 ASP A C 1
ATOM 720 O O . ASP A 1 95 ? -17.874 -2.978 13.982 1.00 82.56 95 ASP A O 1
ATOM 724 N N . LEU A 1 96 ? -16.885 -4.438 12.599 1.00 80.44 96 LEU A N 1
ATOM 725 C CA . LEU A 1 96 ? -16.038 -5.052 13.630 1.00 80.44 96 LEU A CA 1
ATOM 726 C C . LEU A 1 96 ? -15.009 -4.071 14.200 1.00 80.44 96 LEU A C 1
ATOM 728 O O . LEU A 1 96 ? -14.812 -4.070 15.417 1.00 80.44 96 LEU A O 1
ATOM 732 N N . ASN A 1 97 ? -14.411 -3.227 13.354 1.00 76.06 97 ASN A N 1
ATOM 733 C CA . ASN A 1 97 ? -13.405 -2.233 13.752 1.00 76.06 97 ASN A CA 1
ATOM 734 C C . ASN A 1 97 ? -13.821 -0.783 13.451 1.00 76.06 97 ASN A C 1
ATOM 736 O O . ASN A 1 97 ? -12.996 0.132 13.462 1.00 76.06 97 ASN A O 1
ATOM 740 N N . GLY A 1 98 ? -15.127 -0.571 13.272 1.00 74.12 98 GLY A N 1
ATOM 741 C CA . GLY A 1 98 ? -15.709 0.707 12.884 1.00 74.12 98 GLY A CA 1
ATOM 742 C C . GLY A 1 98 ? -15.887 0.800 11.373 1.00 74.12 98 GLY A C 1
ATOM 743 O O . GLY A 1 98 ? -15.023 0.396 10.606 1.00 74.12 98 GLY A O 1
ATOM 744 N N . ARG A 1 99 ? -17.026 1.354 10.958 1.00 84.38 99 ARG A N 1
ATOM 745 C CA . ARG A 1 99 ? -17.395 1.447 9.549 1.00 84.38 99 ARG A CA 1
ATOM 746 C C . ARG A 1 99 ? -16.677 2.619 8.904 1.00 84.38 99 ARG A C 1
ATOM 748 O O . ARG A 1 99 ? -17.011 3.770 9.197 1.00 84.38 99 ARG A O 1
ATOM 755 N N . ILE A 1 100 ? -15.699 2.342 8.049 1.00 87.75 100 ILE A N 1
ATOM 756 C CA . ILE A 1 100 ? -14.935 3.394 7.374 1.00 87.75 100 ILE A CA 1
ATOM 757 C C . ILE A 1 100 ? -15.435 3.625 5.952 1.00 87.75 100 ILE A C 1
ATOM 759 O O . ILE A 1 100 ? -15.852 2.712 5.241 1.00 87.75 100 ILE A O 1
ATOM 763 N N . ARG A 1 101 ? -15.351 4.875 5.503 1.00 87.50 101 ARG A N 1
ATOM 764 C CA . ARG A 1 101 ? -15.609 5.219 4.111 1.00 87.50 101 ARG A CA 1
ATOM 765 C C . ARG A 1 101 ? -14.437 4.779 3.232 1.00 87.50 101 ARG A C 1
ATOM 767 O O . ARG A 1 101 ? -13.292 5.122 3.512 1.00 87.50 101 ARG A O 1
ATOM 774 N N . ASN A 1 102 ? -14.741 4.112 2.119 1.00 91.00 102 ASN A N 1
ATOM 775 C CA . ASN A 1 102 ? -13.727 3.765 1.124 1.00 91.00 102 ASN A CA 1
ATOM 776 C C . ASN A 1 102 ? -13.100 5.027 0.517 1.00 91.00 102 ASN A C 1
ATOM 778 O O . ASN A 1 102 ? -13.807 5.936 0.060 1.00 91.00 102 ASN A O 1
ATOM 782 N N . GLU A 1 103 ? -11.773 5.051 0.458 1.00 93.62 103 GLU A N 1
ATOM 783 C CA . GLU A 1 103 ? -10.997 6.159 -0.092 1.00 93.62 103 GLU A CA 1
ATOM 784 C C . GLU A 1 103 ? -9.907 5.639 -1.021 1.00 93.62 103 GLU A C 1
ATOM 786 O O . GLU A 1 103 ? -9.287 4.614 -0.758 1.00 93.62 103 GLU A O 1
ATOM 791 N N . CYS A 1 104 ? -9.658 6.361 -2.112 1.00 95.69 104 CYS A N 1
ATOM 792 C CA . CYS A 1 104 ? -8.638 6.012 -3.093 1.00 95.69 104 CYS A CA 1
ATOM 793 C C . CYS A 1 104 ? -7.725 7.206 -3.360 1.00 95.69 104 CYS A C 1
ATOM 795 O O . CYS A 1 104 ? -8.193 8.336 -3.519 1.00 95.69 104 CYS A O 1
ATOM 797 N N . LEU A 1 105 ? -6.428 6.939 -3.476 1.00 96.06 105 LEU A N 1
ATOM 798 C CA . LEU A 1 105 ? -5.405 7.899 -3.869 1.00 96.06 105 LEU A CA 1
ATOM 799 C C . LEU A 1 105 ? -4.798 7.482 -5.205 1.00 96.06 105 LEU A C 1
ATOM 801 O O . LEU A 1 105 ? -4.491 6.311 -5.423 1.00 96.06 105 LEU A O 1
ATOM 805 N N . GLN A 1 106 ? -4.600 8.455 -6.092 1.00 96.38 106 GLN A N 1
ATOM 806 C CA . GLN A 1 106 ? -3.847 8.250 -7.323 1.00 96.38 106 GLN A CA 1
ATOM 807 C C . GLN A 1 106 ? -2.388 8.624 -7.078 1.00 96.38 106 GLN A C 1
ATOM 809 O O . GLN A 1 106 ? -2.085 9.775 -6.760 1.00 96.38 106 GLN A O 1
ATOM 814 N N . ILE A 1 107 ? -1.496 7.661 -7.265 1.00 94.94 107 ILE A N 1
ATOM 815 C CA . ILE A 1 107 ? -0.053 7.842 -7.167 1.00 94.94 107 ILE A CA 1
ATOM 816 C C . ILE A 1 107 ? 0.510 7.989 -8.589 1.00 94.94 107 ILE A C 1
ATOM 818 O O . ILE A 1 107 ? 0.221 7.145 -9.448 1.00 94.94 107 ILE A O 1
ATOM 822 N N . PRO A 1 108 ? 1.251 9.070 -8.891 1.00 93.69 108 PRO A N 1
ATOM 823 C CA . PRO A 1 108 ? 1.849 9.261 -10.205 1.00 93.69 108 PRO A CA 1
ATOM 824 C C . PRO A 1 108 ? 3.035 8.310 -10.429 1.00 93.69 108 PRO A C 1
ATOM 826 O O . PRO A 1 108 ? 3.530 7.660 -9.514 1.00 93.69 108 PRO A O 1
ATOM 829 N N . ALA A 1 109 ? 3.495 8.228 -11.676 1.00 91.50 109 ALA A N 1
ATOM 830 C CA . ALA A 1 109 ? 4.713 7.502 -12.020 1.00 91.50 109 ALA A CA 1
ATOM 831 C C . ALA A 1 109 ? 5.970 8.176 -11.437 1.00 91.50 109 ALA A C 1
ATOM 833 O O . ALA A 1 109 ? 6.029 9.402 -11.318 1.00 91.50 109 ALA A O 1
ATOM 834 N N . GLY A 1 110 ? 7.009 7.377 -11.189 1.00 86.31 110 GLY A N 1
ATOM 835 C CA . GLY A 1 110 ? 8.341 7.849 -10.805 1.00 86.31 110 GLY A CA 1
ATOM 836 C C . GLY A 1 110 ? 8.537 8.130 -9.315 1.00 86.31 110 GLY A C 1
ATOM 837 O O . GLY A 1 110 ? 9.484 8.833 -8.971 1.00 86.31 110 GLY A O 1
ATOM 838 N N . GLU A 1 111 ? 7.667 7.608 -8.453 1.00 86.88 111 GLU A N 1
ATOM 839 C CA . GLU A 1 111 ? 7.841 7.695 -7.001 1.00 86.88 111 GLU A CA 1
ATOM 840 C C . GLU A 1 111 ? 9.043 6.880 -6.494 1.00 86.88 111 GLU A C 1
ATOM 842 O O . GLU A 1 111 ? 9.511 5.946 -7.148 1.00 86.88 111 GLU A O 1
ATOM 847 N N . ASP A 1 112 ? 9.537 7.231 -5.306 1.00 84.06 112 ASP A N 1
ATOM 848 C CA . ASP A 1 112 ? 10.664 6.551 -4.662 1.00 84.06 112 ASP A CA 1
ATOM 849 C C . ASP A 1 112 ? 10.265 5.183 -4.064 1.00 84.06 112 ASP A C 1
ATOM 851 O O . ASP A 1 112 ? 9.137 4.970 -3.615 1.00 84.06 112 ASP A O 1
ATOM 855 N N . ASP A 1 113 ? 11.222 4.251 -4.007 1.00 83.50 113 ASP A N 1
ATOM 856 C CA . ASP A 1 113 ? 11.102 2.959 -3.313 1.00 83.50 113 ASP A CA 1
ATOM 857 C C . ASP A 1 113 ? 11.949 2.955 -2.019 1.00 83.50 113 ASP A C 1
ATOM 859 O O . ASP A 1 113 ? 13.150 3.246 -2.080 1.00 83.50 113 ASP A O 1
ATOM 863 N N . PRO A 1 114 ? 11.388 2.621 -0.835 1.00 87.19 114 PRO A N 1
ATOM 864 C CA . PRO A 1 114 ? 9.993 2.255 -0.580 1.00 87.19 114 PRO A CA 1
ATOM 865 C C . PRO A 1 114 ? 9.047 3.456 -0.565 1.00 87.19 114 PRO A C 1
ATOM 867 O O . PRO A 1 114 ? 9.323 4.467 0.092 1.00 87.19 114 PRO A O 1
ATOM 870 N N . LEU A 1 115 ? 7.876 3.284 -1.179 1.00 92.38 115 LE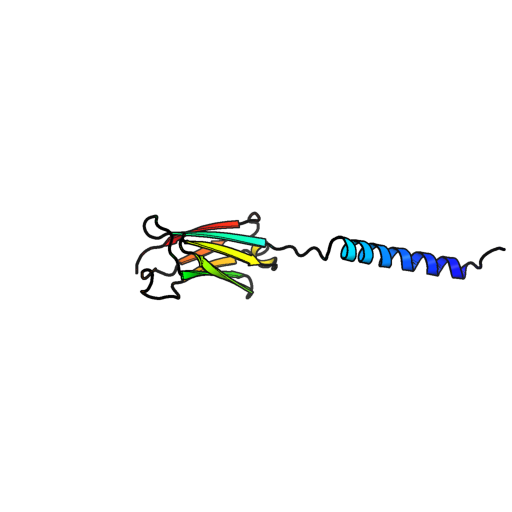U A N 1
ATOM 871 C CA . LEU A 1 115 ? 6.810 4.276 -1.135 1.00 92.38 115 LEU A CA 1
ATOM 872 C C . LEU A 1 115 ? 6.086 4.205 0.215 1.00 92.38 115 LEU A C 1
ATOM 874 O O . LEU A 1 115 ? 5.671 3.131 0.662 1.00 92.38 115 LEU A O 1
ATOM 878 N N . ASN A 1 116 ? 5.903 5.367 0.847 1.00 94.94 116 ASN A N 1
ATOM 879 C CA . ASN A 1 116 ? 5.127 5.498 2.079 1.00 94.94 116 ASN A CA 1
ATOM 880 C C . ASN A 1 116 ? 3.823 6.251 1.782 1.00 94.94 116 ASN A C 1
ATOM 882 O O . ASN A 1 116 ? 3.873 7.389 1.321 1.00 94.94 116 ASN A O 1
ATOM 886 N N . VAL A 1 117 ? 2.677 5.621 2.048 1.00 95.00 117 VAL A N 1
ATOM 887 C CA . VAL A 1 117 ? 1.340 6.187 1.819 1.00 95.00 117 VAL A CA 1
ATOM 888 C C . VAL A 1 117 ? 0.517 6.064 3.092 1.00 95.00 117 VAL A C 1
ATOM 890 O O . VAL A 1 117 ? 0.181 4.961 3.514 1.00 95.00 117 VAL A O 1
ATOM 893 N N . ASP A 1 118 ? 0.166 7.199 3.687 1.00 96.38 118 ASP A N 1
ATOM 894 C CA . ASP A 1 118 ? -0.674 7.243 4.880 1.00 96.38 118 ASP A CA 1
ATOM 895 C C . ASP A 1 118 ? -2.089 7.715 4.536 1.00 96.38 118 ASP A C 1
ATOM 897 O O . ASP A 1 118 ? -2.275 8.682 3.795 1.00 96.38 118 ASP A O 1
ATOM 901 N N . PHE A 1 119 ? -3.082 7.052 5.123 1.00 96.12 119 PHE A N 1
ATOM 902 C CA . PHE A 1 119 ? -4.495 7.379 4.994 1.00 96.12 119 PHE A CA 1
ATOM 903 C C . PHE A 1 119 ? -5.038 7.921 6.312 1.00 96.12 119 PHE A C 1
ATOM 905 O O . PHE A 1 119 ? -4.760 7.393 7.392 1.00 96.12 119 PHE A O 1
ATOM 912 N N . THR A 1 120 ? -5.854 8.965 6.214 1.00 94.38 120 THR A N 1
ATOM 913 C CA . THR A 1 120 ? -6.735 9.404 7.299 1.00 94.38 120 THR A CA 1
ATOM 914 C C . THR A 1 120 ? -8.157 9.204 6.816 1.00 94.38 120 THR A C 1
ATOM 916 O O . THR A 1 120 ? -8.608 9.958 5.965 1.00 94.38 120 THR A O 1
ATOM 919 N N . VAL A 1 121 ? -8.814 8.171 7.330 1.00 91.25 121 VAL A N 1
ATOM 920 C CA . VAL A 1 121 ? -10.166 7.784 6.928 1.00 91.25 121 VAL A CA 1
ATOM 921 C C . VAL A 1 121 ? -11.202 8.382 7.868 1.00 91.25 121 VAL A C 1
ATOM 923 O O . VAL A 1 121 ? -10.897 8.816 8.985 1.00 91.25 121 VAL A O 1
ATOM 926 N N . HIS A 1 122 ? -12.446 8.391 7.406 1.00 89.69 122 HIS A N 1
ATOM 927 C CA . HIS A 1 122 ? -13.594 8.909 8.136 1.00 89.69 122 HIS A CA 1
ATOM 928 C C . HIS A 1 122 ? -1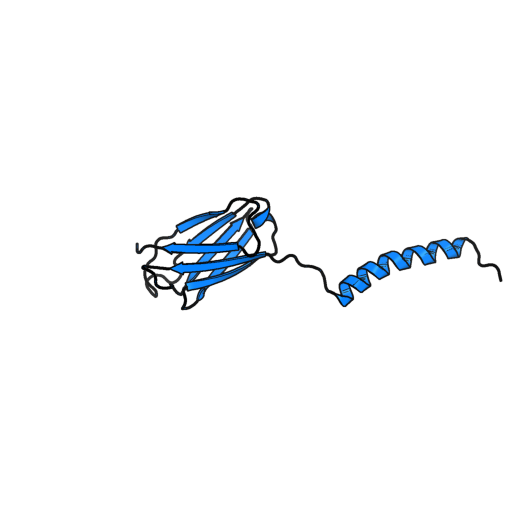4.668 7.828 8.294 1.00 89.69 122 HIS A C 1
ATOM 930 O O . HIS A 1 122 ? -14.792 6.954 7.435 1.00 89.69 122 HIS A O 1
ATOM 936 N N . GLU A 1 123 ? -15.443 7.901 9.379 1.00 86.19 123 GLU A N 1
ATOM 937 C CA . GLU A 1 123 ? -16.619 7.041 9.572 1.00 86.19 123 GLU A CA 1
ATOM 938 C C . GLU A 1 123 ? -17.686 7.323 8.498 1.00 86.19 123 GLU A C 1
ATOM 940 O O . GLU A 1 123 ? -17.809 8.460 8.024 1.00 86.19 123 GLU A O 1
ATOM 945 N N . GLU A 1 124 ? -18.430 6.283 8.108 1.00 80.88 124 GLU A N 1
ATOM 946 C CA . GLU A 1 124 ? -19.563 6.381 7.167 1.00 80.88 124 GLU A CA 1
ATOM 947 C C . GLU A 1 124 ? -20.816 7.034 7.778 1.00 80.88 124 GLU A C 1
ATOM 949 O O . GLU A 1 124 ? -21.183 6.703 8.931 1.00 80.88 124 GLU A O 1
#

Radius of gyration: 23.95 Å; Cα contacts (8 Å, |Δi|>4): 233; chains: 1; bounding box: 72×41×51 Å